Protein AF-A0ABC8V1P4-F1 (afdb_monomer_lite)

Secondary structure (DSSP, 8-state):
--GGG---SS---STT--SS---TTS-B---S-TTPPPBSSHHHHHHHH-----------PPPTT--PPPP-

Organism: NCBI:txid185542

Foldseek 3Di:
DVVVVDFAPDWADDPPTDDDDDDLVDWDWGGPDPQIATDNYPVSCCSNPHDDDDDDDDDDDDDPPDDDDDDD

Structure (mmCIF, N/CA/C/O backbone):
data_AF-A0ABC8V1P4-F1
#
_entry.id   AF-A0ABC8V1P4-F1
#
loop_
_atom_site.group_PDB
_atom_site.id
_atom_site.type_symbol
_atom_site.label_atom_id
_atom_site.label_alt_id
_atom_site.label_comp_id
_atom_site.label_asym_id
_atom_site.label_entity_id
_atom_site.label_seq_id
_atom_site.pdbx_PDB_ins_code
_atom_site.Cartn_x
_atom_site.Cartn_y
_atom_site.Cartn_z
_atom_site.occupancy
_atom_site.B_iso_or_equiv
_atom_site.auth_seq_id
_atom_site.auth_comp_id
_atom_site.auth_asym_id
_atom_site.auth_atom_id
_atom_site.pdbx_PDB_model_num
ATOM 1 N N . GLU A 1 1 ? -6.777 5.135 -24.776 1.00 66.81 1 GLU A N 1
ATOM 2 C CA . GLU A 1 1 ? -7.258 3.756 -25.018 1.00 66.81 1 GLU A CA 1
ATOM 3 C C . GLU A 1 1 ? -6.351 2.666 -24.425 1.00 66.81 1 GLU A C 1
ATOM 5 O O . GLU A 1 1 ? -6.874 1.779 -23.769 1.00 66.81 1 GLU A O 1
ATOM 10 N N . VAL A 1 2 ? -5.017 2.738 -24.578 1.00 80.25 2 VAL A N 1
ATOM 11 C CA . VAL A 1 2 ? -4.084 1.677 -24.120 1.00 80.25 2 VAL A CA 1
ATOM 12 C C . VAL A 1 2 ? -3.945 1.571 -22.591 1.00 80.25 2 VAL A C 1
ATOM 14 O O . VAL A 1 2 ? -3.990 0.467 -22.063 1.00 80.25 2 VAL A O 1
ATOM 17 N N . ILE A 1 3 ? -3.842 2.693 -21.862 1.00 92.06 3 ILE A N 1
ATOM 18 C CA . ILE A 1 3 ? -3.650 2.667 -20.393 1.00 92.06 3 ILE A CA 1
ATOM 19 C C . ILE A 1 3 ? -4.821 1.960 -19.689 1.00 92.06 3 ILE A C 1
ATOM 21 O O . ILE A 1 3 ? -4.598 1.110 -18.834 1.00 92.06 3 ILE A O 1
ATOM 25 N N . GLY A 1 4 ? -6.061 2.239 -20.107 1.00 95.44 4 GLY A N 1
ATOM 26 C CA . GLY A 1 4 ? -7.266 1.622 -19.537 1.00 95.44 4 GLY A CA 1
ATOM 27 C C . GLY A 1 4 ? -7.449 0.131 -19.853 1.00 95.44 4 GLY A C 1
ATOM 28 O O . GLY A 1 4 ? -8.343 -0.490 -19.295 1.00 95.44 4 GLY A O 1
ATOM 29 N N . LYS A 1 5 ? -6.619 -0.448 -20.732 1.00 96.50 5 LYS A N 1
ATOM 30 C CA . LYS A 1 5 ? -6.611 -1.878 -21.094 1.00 96.50 5 LYS A CA 1
ATOM 31 C C . LYS A 1 5 ? -5.336 -2.583 -20.584 1.00 96.50 5 LYS A C 1
ATOM 33 O O . LYS A 1 5 ? -4.908 -3.575 -21.164 1.00 96.50 5 LYS A O 1
ATOM 38 N N . SER A 1 6 ? -4.699 -2.054 -19.535 1.00 96.19 6 SER A N 1
ATOM 39 C CA . SER A 1 6 ? -3.442 -2.564 -18.960 1.00 96.19 6 SER A CA 1
ATOM 40 C C . SER A 1 6 ? -3.484 -2.566 -17.426 1.00 96.19 6 SER A C 1
ATOM 42 O O . SER A 1 6 ? -4.329 -1.893 -16.842 1.00 96.19 6 SER A O 1
ATOM 44 N N . VAL A 1 7 ? -2.598 -3.333 -16.773 1.00 96.62 7 VAL A N 1
ATOM 45 C CA . VAL A 1 7 ? -2.671 -3.593 -15.315 1.00 96.62 7 VAL A CA 1
ATOM 46 C C . VAL A 1 7 ? -1.343 -3.451 -14.558 1.00 96.62 7 VAL A C 1
ATOM 48 O O . VAL A 1 7 ? -1.291 -3.756 -13.371 1.00 96.62 7 VAL A O 1
ATOM 51 N N . ASN A 1 8 ? -0.251 -3.010 -15.192 1.00 97.94 8 ASN A N 1
ATOM 52 C CA . ASN A 1 8 ? 1.039 -2.893 -14.502 1.00 97.94 8 ASN A CA 1
ATOM 53 C C . ASN A 1 8 ? 0.954 -1.864 -13.360 1.00 97.94 8 ASN A C 1
ATOM 55 O O . ASN A 1 8 ? 0.630 -0.699 -13.592 1.00 97.94 8 ASN A O 1
ATOM 59 N N . GLY A 1 9 ? 1.320 -2.273 -12.140 1.00 97.25 9 GLY A N 1
ATOM 60 C CA . GLY A 1 9 ? 1.204 -1.438 -10.934 1.00 97.25 9 GLY A CA 1
ATOM 61 C C . GLY A 1 9 ? 2.141 -0.229 -10.873 1.00 97.25 9 GLY A C 1
ATOM 62 O O . GLY A 1 9 ? 2.010 0.617 -9.996 1.00 97.25 9 GLY A O 1
ATOM 63 N N . THR A 1 10 ? 3.080 -0.100 -11.810 1.00 98.31 10 THR A N 1
ATOM 64 C CA . THR A 1 10 ? 3.861 1.126 -12.019 1.00 98.31 10 THR A CA 1
ATOM 65 C C . THR A 1 10 ? 4.067 1.329 -13.514 1.00 98.31 10 THR A C 1
ATOM 67 O O . THR A 1 10 ? 4.913 0.688 -14.133 1.00 98.31 10 THR A O 1
ATOM 70 N N . THR A 1 11 ? 3.250 2.201 -14.103 1.00 97.81 11 THR A N 1
ATOM 71 C CA . THR A 1 11 ? 3.229 2.460 -15.547 1.00 97.81 11 THR A CA 1
ATOM 72 C C . THR A 1 11 ? 3.669 3.891 -15.821 1.00 97.81 11 THR A C 1
ATOM 74 O O . THR A 1 11 ? 3.023 4.839 -15.381 1.00 97.81 11 THR A O 1
ATOM 77 N N . TYR A 1 12 ? 4.751 4.056 -16.579 1.00 97.25 12 TYR A N 1
ATOM 78 C CA . TYR A 1 12 ? 5.158 5.357 -17.105 1.00 97.25 12 TYR A CA 1
ATOM 79 C C . TYR A 1 12 ? 4.514 5.576 -18.475 1.00 97.25 12 TYR A C 1
ATOM 81 O O . TYR A 1 12 ? 4.570 4.697 -19.332 1.00 97.25 12 TYR A O 1
ATOM 89 N N . ALA A 1 13 ? 3.944 6.758 -18.704 1.00 96.81 13 ALA A N 1
ATOM 90 C CA . ALA A 1 13 ? 3.323 7.130 -19.972 1.00 96.81 13 ALA A CA 1
ATOM 91 C C . ALA A 1 13 ? 3.874 8.471 -20.478 1.00 96.81 13 ALA A C 1
ATOM 93 O O . ALA A 1 13 ? 4.083 9.398 -19.698 1.00 96.81 13 ALA A O 1
ATOM 94 N N . GLY A 1 14 ? 4.112 8.567 -21.789 1.00 96.12 14 GLY A N 1
ATOM 95 C CA . GLY A 1 14 ? 4.669 9.748 -22.460 1.00 96.12 14 GLY A CA 1
ATOM 96 C C . GLY A 1 14 ? 5.907 9.427 -23.305 1.00 96.12 14 GLY A C 1
ATOM 97 O O . GLY A 1 14 ? 6.420 8.312 -23.269 1.00 96.12 14 GLY A O 1
ATOM 98 N N . LEU A 1 15 ? 6.417 10.417 -24.050 1.00 96.88 15 LEU A N 1
ATOM 99 C CA . LEU A 1 15 ? 7.553 10.241 -24.977 1.00 96.88 15 LEU A CA 1
ATOM 100 C C . LEU A 1 15 ? 8.852 9.775 -24.295 1.00 96.88 15 LEU A C 1
ATOM 102 O O . LEU A 1 15 ? 9.702 9.171 -24.936 1.00 96.88 15 LEU A O 1
ATOM 106 N N . ARG A 1 16 ? 9.009 10.060 -22.997 1.00 97.31 16 ARG A N 1
ATOM 107 C CA . ARG A 1 16 ? 10.176 9.681 -22.180 1.00 97.31 16 ARG A CA 1
ATOM 108 C C . ARG A 1 16 ? 9.842 8.599 -21.147 1.00 97.31 16 ARG A C 1
ATOM 110 O O . ARG A 1 16 ? 10.470 8.543 -20.089 1.00 97.31 16 ARG A O 1
ATOM 117 N N . ALA A 1 17 ? 8.813 7.792 -21.410 1.00 97.44 17 ALA A N 1
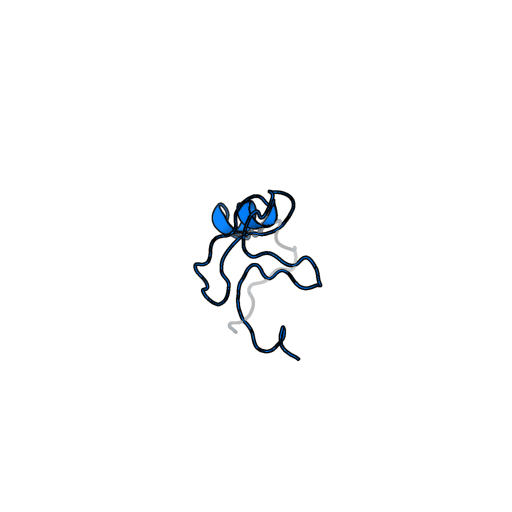ATOM 118 C CA . ALA A 1 17 ? 8.459 6.672 -20.550 1.00 97.44 17 ALA A CA 1
ATOM 119 C C . ALA A 1 17 ? 9.622 5.672 -20.440 1.00 97.44 17 ALA A C 1
ATOM 121 O O . ALA A 1 17 ? 10.408 5.493 -21.368 1.00 97.44 17 ALA A O 1
ATOM 122 N N . ARG A 1 18 ? 9.728 5.025 -19.281 1.00 98.19 18 ARG A N 1
ATOM 123 C CA . ARG A 1 18 ? 10.736 4.005 -18.967 1.00 98.19 18 ARG A CA 1
ATOM 124 C C . ARG A 1 18 ? 10.094 2.901 -18.131 1.00 98.19 18 ARG A C 1
ATOM 126 O O . ARG A 1 18 ? 8.985 3.082 -17.649 1.00 98.19 18 ARG A O 1
ATOM 133 N N . THR A 1 19 ? 10.772 1.776 -17.941 1.00 97.81 19 THR A N 1
ATOM 134 C CA . THR A 1 19 ? 10.253 0.642 -17.148 1.00 97.81 19 THR A CA 1
ATOM 135 C C . THR A 1 19 ? 11.000 0.426 -15.831 1.00 97.81 19 THR A C 1
ATOM 137 O O . THR A 1 19 ? 10.590 -0.395 -15.017 1.00 97.81 19 THR A O 1
ATOM 140 N N . THR A 1 20 ? 12.085 1.168 -15.599 1.00 97.81 20 THR A N 1
ATOM 141 C CA . THR A 1 20 ? 12.980 1.023 -14.443 1.00 97.81 20 THR A CA 1
ATOM 142 C C . THR A 1 20 ? 13.229 2.372 -13.757 1.00 97.81 20 THR A C 1
ATOM 144 O O . THR A 1 20 ? 12.907 3.436 -14.293 1.00 97.81 20 THR A O 1
ATOM 147 N N . GLY A 1 21 ? 13.821 2.345 -12.559 1.00 97.38 21 GLY A N 1
ATOM 148 C CA . GLY A 1 21 ? 14.241 3.562 -11.856 1.00 97.38 21 GLY A CA 1
ATOM 149 C C . GLY A 1 21 ? 13.073 4.382 -11.305 1.00 97.38 21 GLY A C 1
ATOM 150 O O . GLY A 1 21 ? 12.988 5.588 -11.562 1.00 97.38 21 GLY A O 1
ATOM 151 N N . ALA A 1 22 ? 12.171 3.719 -10.581 1.00 97.88 22 ALA A N 1
ATOM 152 C CA . ALA A 1 22 ? 11.195 4.372 -9.718 1.00 97.88 22 ALA A CA 1
ATOM 153 C C . ALA A 1 22 ? 11.908 4.915 -8.469 1.00 97.88 22 ALA A C 1
ATOM 155 O O . ALA A 1 22 ? 12.421 4.112 -7.689 1.00 97.88 22 ALA A O 1
ATOM 156 N N . PRO A 1 23 ? 12.008 6.244 -8.283 1.00 97.75 23 PRO A N 1
ATOM 157 C CA . PRO A 1 23 ? 12.548 6.808 -7.059 1.00 97.75 23 PRO A CA 1
AT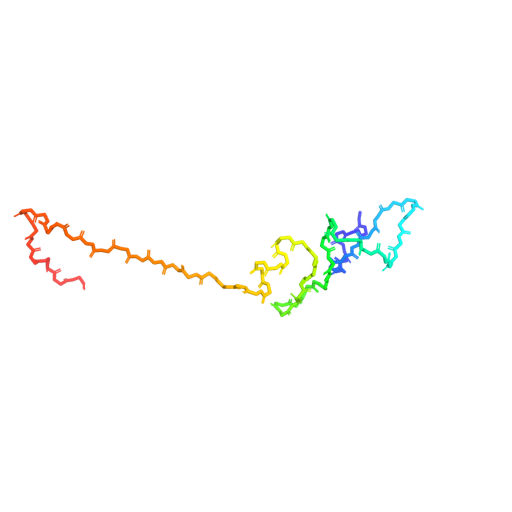OM 158 C C . PRO A 1 23 ? 11.514 6.722 -5.929 1.00 97.75 23 PRO A C 1
ATOM 160 O O . PRO A 1 23 ? 10.332 6.466 -6.142 1.00 97.75 23 PRO A O 1
ATOM 163 N N . GLN A 1 24 ? 11.959 7.004 -4.710 1.00 97.56 24 GLN A N 1
ATOM 164 C CA . GLN A 1 24 ? 11.165 6.941 -3.482 1.00 97.56 24 GLN A CA 1
ATOM 165 C C . GLN A 1 24 ? 9.974 7.911 -3.431 1.00 97.56 24 GLN A C 1
ATOM 167 O O . GLN A 1 24 ? 9.111 7.785 -2.568 1.00 97.56 24 GLN A O 1
ATOM 172 N N . ASN A 1 25 ? 9.942 8.913 -4.311 1.00 97.88 25 ASN A N 1
ATOM 173 C CA . ASN A 1 25 ? 8.918 9.955 -4.315 1.00 97.88 25 ASN A CA 1
ATOM 174 C C . ASN A 1 25 ? 7.582 9.501 -4.924 1.00 97.88 25 ASN A C 1
ATOM 176 O O . ASN A 1 25 ? 6.627 10.274 -4.908 1.00 97.88 25 ASN A O 1
ATOM 180 N N . HIS A 1 26 ? 7.504 8.290 -5.480 1.00 98.44 26 HIS A N 1
ATOM 181 C CA . HIS A 1 26 ? 6.254 7.713 -5.955 1.00 98.44 26 HIS A CA 1
ATOM 182 C C . HIS A 1 26 ? 6.192 6.205 -5.697 1.00 98.44 26 HIS A C 1
ATOM 184 O O . HIS A 1 26 ? 7.182 5.563 -5.355 1.00 98.44 26 HIS A O 1
ATOM 190 N N . TRP A 1 27 ? 4.999 5.638 -5.867 1.00 98.31 27 TRP A N 1
ATOM 191 C CA . TRP A 1 27 ? 4.749 4.211 -5.698 1.00 98.31 27 TRP A CA 1
ATOM 192 C C . TRP A 1 27 ? 5.596 3.357 -6.650 1.00 98.31 27 TRP A C 1
ATOM 194 O O . TRP A 1 27 ? 5.698 3.663 -7.841 1.00 98.31 27 TRP A O 1
ATOM 204 N N . PHE A 1 28 ? 6.133 2.254 -6.134 1.00 98.69 28 PHE A N 1
ATOM 205 C CA . PHE A 1 28 ? 6.644 1.145 -6.930 1.00 98.69 28 PHE A CA 1
ATOM 206 C C . PHE A 1 28 ? 6.104 -0.168 -6.367 1.00 98.69 28 PHE A C 1
ATOM 208 O O . PHE A 1 28 ? 6.251 -0.429 -5.174 1.00 98.69 28 PHE A O 1
ATOM 215 N N . GLY A 1 29 ? 5.488 -0.979 -7.223 1.00 98.19 29 GLY A N 1
ATOM 216 C CA . GLY A 1 29 ? 4.877 -2.250 -6.840 1.00 98.19 29 GLY A CA 1
ATOM 217 C C . GLY A 1 29 ? 3.959 -2.802 -7.936 1.00 98.19 29 GLY A C 1
AT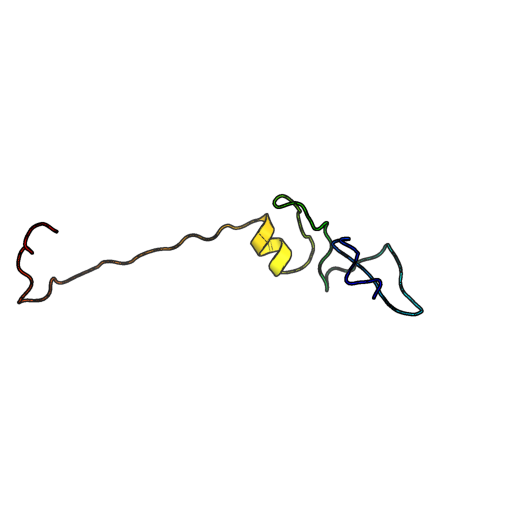OM 218 O O . GLY A 1 29 ? 3.605 -2.069 -8.866 1.00 98.19 29 GLY A O 1
ATOM 219 N N . PRO A 1 30 ? 3.581 -4.090 -7.868 1.00 98.56 30 PRO A N 1
ATOM 220 C CA . PRO A 1 30 ? 2.630 -4.692 -8.796 1.00 98.56 30 PRO A CA 1
ATOM 221 C C . PRO A 1 30 ? 1.190 -4.213 -8.528 1.00 98.56 30 PRO A C 1
ATOM 223 O O . PRO A 1 30 ? 0.912 -3.548 -7.534 1.00 98.56 30 PRO A O 1
ATOM 226 N N . ALA A 1 31 ? 0.269 -4.563 -9.425 1.00 98.50 31 ALA A N 1
ATOM 227 C CA . ALA A 1 31 ? -1.176 -4.414 -9.241 1.00 98.50 31 ALA A CA 1
ATOM 228 C C . ALA A 1 31 ? -1.887 -5.691 -9.723 1.00 98.50 31 ALA A C 1
ATOM 230 O O . ALA A 1 31 ? -1.259 -6.555 -10.332 1.00 98.50 31 ALA A O 1
ATOM 231 N N . GLY A 1 32 ? -3.182 -5.831 -9.418 1.00 97.88 32 GLY A N 1
ATOM 232 C CA . GLY A 1 32 ? -3.966 -7.031 -9.746 1.00 97.88 32 GLY A CA 1
ATOM 233 C C . GLY A 1 32 ? -3.774 -8.213 -8.786 1.00 97.88 32 GLY A C 1
ATOM 234 O O . GLY A 1 32 ? -4.333 -9.279 -9.023 1.00 97.88 32 GLY A O 1
ATOM 235 N N . ASP A 1 33 ? -3.025 -8.029 -7.696 1.00 98.19 33 ASP A N 1
ATOM 236 C CA . ASP A 1 33 ? -2.840 -9.020 -6.634 1.00 98.19 33 ASP A CA 1
ATOM 237 C C . ASP A 1 33 ? -3.101 -8.349 -5.273 1.00 98.19 33 ASP A C 1
ATOM 239 O O . ASP A 1 33 ? -2.406 -7.379 -4.953 1.00 98.19 33 ASP A O 1
ATOM 243 N N . PRO A 1 34 ? -4.059 -8.825 -4.451 1.00 98.06 34 PRO A N 1
ATOM 244 C CA . PRO A 1 34 ? -4.316 -8.266 -3.118 1.00 98.06 34 PRO A CA 1
ATOM 245 C C . PRO A 1 34 ? -3.121 -8.393 -2.157 1.00 98.06 34 PRO A C 1
ATOM 247 O O . PRO A 1 34 ? -3.118 -7.768 -1.102 1.00 98.06 34 PRO A O 1
ATOM 250 N N . ARG A 1 35 ? -2.106 -9.191 -2.508 1.00 98.19 35 ARG A N 1
ATOM 251 C CA . ARG A 1 35 ? -0.857 -9.364 -1.751 1.00 98.19 35 ARG A CA 1
ATOM 252 C C . ARG A 1 35 ? 0.267 -8.448 -2.245 1.00 98.19 35 ARG A C 1
ATOM 254 O O . ARG A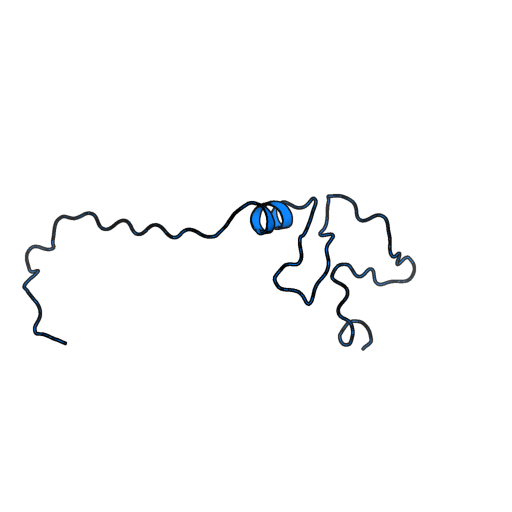 1 35 ? 1.376 -8.511 -1.721 1.00 98.19 35 ARG A O 1
ATOM 261 N N . GLY A 1 36 ? 0.023 -7.657 -3.292 1.00 98.25 36 GLY A N 1
ATOM 262 C CA . GLY A 1 36 ? 1.027 -6.798 -3.909 1.00 98.25 36 GLY A CA 1
ATOM 263 C C . GLY A 1 36 ? 1.596 -5.782 -2.919 1.00 98.25 36 GLY A C 1
ATOM 264 O O . GLY A 1 36 ? 0.862 -4.976 -2.354 1.00 98.25 36 GLY A O 1
ATOM 265 N N . ALA A 1 37 ? 2.914 -5.806 -2.728 1.00 98.50 37 ALA A N 1
ATOM 266 C CA . ALA A 1 37 ? 3.600 -4.857 -1.861 1.00 98.50 37 ALA A CA 1
ATOM 267 C C . ALA A 1 37 ? 3.997 -3.587 -2.623 1.00 98.50 37 ALA A C 1
ATOM 269 O O . ALA A 1 37 ? 4.439 -3.648 -3.772 1.00 98.50 37 ALA A O 1
ATOM 270 N N . GLY A 1 38 ? 3.900 -2.445 -1.946 1.00 98.31 38 GLY A N 1
ATOM 271 C CA . GLY A 1 38 ? 4.545 -1.204 -2.367 1.00 98.31 38 GLY A CA 1
ATOM 272 C C . GLY A 1 38 ? 5.862 -0.974 -1.634 1.00 98.31 38 GLY A C 1
ATOM 273 O O . GLY A 1 38 ? 6.112 -1.570 -0.587 1.00 98.31 38 GLY A O 1
ATOM 274 N N . ILE A 1 39 ? 6.679 -0.042 -2.123 1.00 98.62 39 ILE A N 1
ATOM 275 C CA . ILE A 1 39 ? 7.887 0.416 -1.420 1.00 98.62 39 ILE A CA 1
ATOM 276 C C . ILE A 1 39 ? 8.105 1.934 -1.561 1.00 98.62 39 ILE A C 1
ATOM 278 O O . ILE A 1 39 ? 7.613 2.565 -2.498 1.00 98.62 39 ILE A O 1
ATOM 282 N N . GLY A 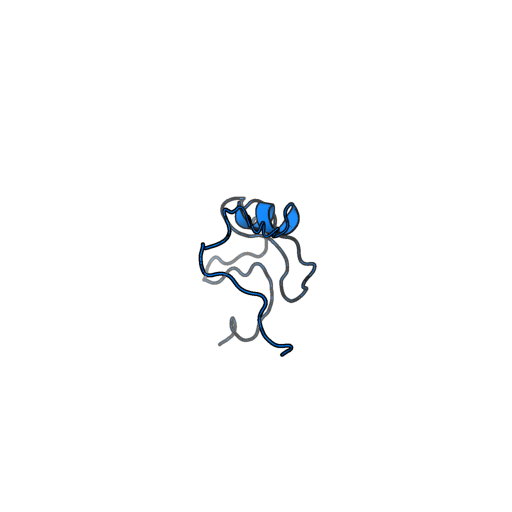1 40 ? 8.836 2.530 -0.613 1.00 98.31 40 GLY A N 1
ATOM 283 C CA . GLY A 1 40 ? 9.333 3.913 -0.658 1.00 98.31 40 GLY A CA 1
ATOM 284 C C . GLY A 1 40 ? 8.372 4.969 -0.105 1.00 98.31 40 GLY A C 1
ATOM 285 O O . GLY A 1 40 ? 8.752 5.734 0.777 1.00 98.31 40 GLY A O 1
ATOM 286 N N . THR A 1 41 ? 7.132 5.002 -0.594 1.00 98.62 41 THR A N 1
ATOM 287 C CA . THR A 1 41 ? 6.143 6.029 -0.204 1.00 98.62 41 THR A CA 1
ATOM 288 C C . THR A 1 41 ? 5.578 5.827 1.210 1.00 98.62 41 THR A C 1
ATOM 290 O O . THR A 1 41 ? 5.540 4.693 1.701 1.00 98.62 41 THR A O 1
ATOM 293 N N . PRO A 1 42 ? 5.065 6.889 1.865 1.00 98.62 42 PRO A N 1
ATOM 294 C CA . PRO A 1 42 ? 4.332 6.752 3.125 1.00 98.62 42 PRO A CA 1
ATOM 295 C C . PRO A 1 42 ? 3.153 5.774 3.028 1.00 98.62 42 PRO A C 1
ATOM 297 O O . PRO A 1 42 ? 2.903 5.013 3.960 1.00 98.62 42 PRO A O 1
ATOM 300 N N . GLU A 1 43 ? 2.445 5.759 1.899 1.00 98.62 43 GLU A N 1
ATOM 301 C CA . GLU A 1 43 ? 1.303 4.877 1.640 1.00 98.62 43 GLU A CA 1
ATOM 302 C C . GLU A 1 43 ? 1.748 3.421 1.531 1.00 98.62 43 GLU A C 1
ATOM 304 O O . GLU A 1 43 ? 1.126 2.553 2.136 1.00 98.62 43 GLU A O 1
ATOM 309 N N . ALA A 1 44 ? 2.854 3.152 0.829 1.00 98.56 44 ALA A N 1
ATOM 310 C CA . ALA A 1 44 ? 3.444 1.820 0.765 1.00 98.56 44 ALA A CA 1
ATOM 311 C C . ALA A 1 44 ? 3.837 1.301 2.154 1.00 98.56 44 ALA A C 1
ATOM 313 O O . ALA A 1 44 ? 3.561 0.150 2.475 1.00 98.56 44 ALA A O 1
ATOM 314 N N . ILE A 1 45 ? 4.431 2.150 2.998 1.00 98.69 45 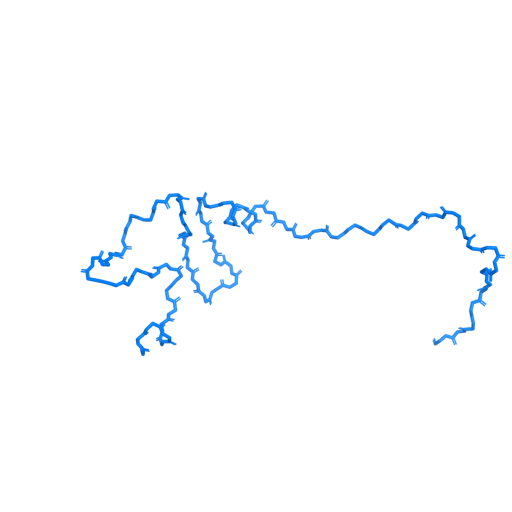ILE A N 1
ATOM 315 C CA . ILE A 1 45 ? 4.797 1.763 4.366 1.00 98.69 45 ILE A CA 1
ATOM 316 C C . ILE A 1 45 ? 3.546 1.453 5.193 1.00 98.69 45 ILE A C 1
ATOM 318 O O . ILE A 1 45 ? 3.488 0.399 5.819 1.00 98.69 45 ILE A O 1
ATOM 322 N N . LYS A 1 46 ? 2.530 2.326 5.170 1.00 98.69 46 LYS A N 1
ATOM 323 C CA . LYS A 1 46 ? 1.263 2.086 5.883 1.00 98.69 46 LYS A CA 1
ATOM 324 C C . LYS A 1 46 ? 0.583 0.805 5.396 1.00 98.69 46 LYS A C 1
ATOM 326 O O . LYS A 1 46 ? 0.138 0.015 6.218 1.00 98.69 46 LYS A O 1
ATOM 331 N N . LEU A 1 47 ? 0.526 0.579 4.085 1.00 98.56 47 LEU A N 1
ATOM 332 C CA . LEU A 1 47 ? -0.103 -0.604 3.497 1.00 98.56 47 LEU A CA 1
ATOM 333 C C . LEU A 1 47 ? 0.624 -1.901 3.875 1.00 98.56 47 LEU A C 1
ATOM 335 O O . LEU A 1 47 ? -0.025 -2.884 4.209 1.00 98.56 47 LEU A O 1
ATOM 339 N N . VAL A 1 48 ? 1.956 -1.920 3.788 1.00 98.62 48 VAL A N 1
ATOM 340 C CA . VAL A 1 48 ? 2.749 -3.151 3.945 1.00 98.62 48 VAL A CA 1
ATOM 341 C C . VAL A 1 48 ? 3.042 -3.469 5.413 1.00 98.62 48 VAL A C 1
ATOM 343 O O . VAL A 1 48 ? 3.112 -4.638 5.781 1.00 98.62 48 VAL A O 1
ATOM 346 N N . TRP A 1 49 ? 3.209 -2.448 6.256 1.00 98.56 49 TRP A N 1
ATOM 347 C CA . TRP A 1 49 ? 3.698 -2.601 7.632 1.00 98.56 49 TRP A CA 1
ATOM 348 C C . TRP A 1 49 ? 2.705 -2.162 8.705 1.00 98.56 49 TRP A C 1
ATOM 350 O O . TRP A 1 49 ? 3.062 -2.073 9.878 1.00 98.56 49 TRP A O 1
ATOM 360 N N . SER A 1 50 ? 1.457 -1.885 8.337 1.00 98.62 50 SER A N 1
ATOM 361 C CA . SER A 1 50 ? 0.393 -1.662 9.310 1.00 98.62 50 SER A CA 1
ATOM 362 C C . SER A 1 50 ? -0.899 -2.331 8.863 1.00 98.62 50 SER A C 1
ATOM 364 O O . SER A 1 50 ? -1.032 -2.794 7.733 1.00 98.62 50 SER A O 1
ATOM 366 N N . CYS A 1 51 ? -1.862 -2.386 9.769 1.00 98.44 51 CYS A N 1
ATOM 367 C CA . CYS A 1 51 ? -3.227 -2.767 9.464 1.00 98.44 51 CYS A CA 1
ATOM 368 C C . CYS A 1 51 ? -4.179 -1.785 10.140 1.00 98.44 51 CYS A C 1
ATOM 370 O O . CYS A 1 51 ? -3.825 -1.100 11.103 1.00 98.44 51 CYS A O 1
ATOM 372 N N . HIS A 1 52 ? -5.400 -1.707 9.624 1.00 98.56 52 HIS A N 1
ATOM 373 C CA . HIS A 1 52 ? -6.447 -0.957 10.290 1.00 98.56 52 HIS A CA 1
ATOM 374 C C . HIS A 1 52 ? -6.854 -1.674 11.586 1.00 98.56 52 HIS A C 1
ATOM 376 O O . HIS A 1 52 ? -7.106 -2.879 11.588 1.00 98.56 52 HIS A O 1
ATOM 382 N N . ARG A 1 53 ? -6.930 -0.916 12.681 1.00 98.19 53 ARG A N 1
ATOM 383 C CA . ARG A 1 53 ? -7.462 -1.359 13.968 1.00 98.19 53 ARG A CA 1
ATOM 384 C C . ARG A 1 53 ? -8.414 -0.289 14.477 1.00 98.19 53 ARG A C 1
ATOM 386 O O . ARG A 1 53 ? -7.962 0.773 14.896 1.00 98.19 53 ARG A O 1
ATOM 393 N N . GLU A 1 54 ? -9.701 -0.596 14.462 1.00 97.75 54 GLU A N 1
ATOM 394 C CA . GLU A 1 54 ? -10.718 0.273 15.043 1.00 97.75 54 GLU A CA 1
ATOM 395 C C . GLU A 1 54 ? -10.757 0.087 16.563 1.00 97.75 54 GLU A C 1
ATOM 397 O O . GLU A 1 54 ? -10.644 -1.036 17.067 1.00 97.75 54 GLU A O 1
ATOM 402 N N . ILE A 1 55 ? -10.891 1.188 17.300 1.00 97.25 55 ILE A N 1
ATOM 403 C CA . ILE A 1 55 ? -10.986 1.177 18.761 1.00 97.25 55 ILE A CA 1
ATOM 404 C C . ILE A 1 55 ? -12.258 1.920 19.151 1.00 97.25 55 ILE A C 1
ATOM 406 O O . ILE A 1 55 ? -12.347 3.135 18.994 1.00 97.25 55 ILE A O 1
ATOM 410 N N . ILE A 1 56 ? -13.222 1.178 19.692 1.00 97.38 56 ILE A N 1
ATOM 411 C CA . ILE A 1 56 ? -14.481 1.725 20.189 1.00 97.38 56 ILE A CA 1
ATOM 412 C C . ILE A 1 56 ? -14.327 1.979 21.686 1.00 97.38 56 ILE A C 1
ATOM 414 O O . ILE A 1 56 ? -14.147 1.047 22.470 1.00 97.38 56 ILE A O 1
ATOM 418 N N . TYR A 1 57 ? -14.388 3.251 22.067 1.00 96.75 57 TYR A N 1
ATOM 419 C CA . TYR A 1 57 ? -14.439 3.662 23.463 1.00 96.75 57 TYR A CA 1
ATOM 420 C C . TYR A 1 57 ? -15.897 3.787 23.886 1.00 96.75 57 TYR A C 1
ATOM 422 O O . TYR A 1 57 ? -16.586 4.709 23.458 1.00 96.75 57 TYR A O 1
ATOM 430 N N . ASP A 1 58 ? -16.345 2.864 24.728 1.00 94.19 58 ASP A N 1
ATOM 431 C CA . ASP A 1 58 ? -17.687 2.880 25.308 1.00 94.19 58 ASP A CA 1
ATOM 432 C C . ASP A 1 58 ? -17.568 3.052 26.824 1.00 94.19 58 ASP A C 1
ATOM 434 O O . ASP A 1 58 ? -17.561 2.094 27.600 1.00 94.19 58 ASP A O 1
ATOM 438 N N . PHE A 1 59 ? -17.320 4.297 27.234 1.00 92.44 59 PHE A N 1
ATOM 439 C CA . PHE A 1 59 ? -17.269 4.678 28.639 1.00 92.44 59 PHE A CA 1
ATOM 440 C C . PHE A 1 59 ? -18.480 5.540 28.989 1.00 92.44 59 PHE A C 1
ATOM 442 O O . PHE A 1 59 ? -18.873 6.434 28.243 1.00 92.44 59 PHE A O 1
ATOM 449 N N . GLY A 1 60 ? -19.071 5.236 30.143 1.00 91.06 60 GLY A N 1
ATOM 450 C CA . GLY A 1 60 ? -20.287 5.873 30.636 1.00 91.06 60 GLY A CA 1
ATOM 451 C C . GLY A 1 60 ? -20.088 7.277 31.234 1.00 91.06 60 GLY A C 1
ATOM 452 O O . GLY A 1 60 ? -19.043 7.906 31.040 1.00 91.06 60 GLY A O 1
ATOM 453 N N . PRO A 1 61 ? -21.078 7.770 32.010 1.00 91.00 61 PRO A N 1
ATOM 454 C CA . PRO A 1 61 ? -22.140 7.000 32.668 1.00 91.00 61 PRO A CA 1
ATOM 455 C C . PRO A 1 61 ? -23.310 6.623 31.749 1.00 91.00 61 PRO A C 1
ATOM 457 O O . PRO A 1 61 ? -23.551 7.259 30.727 1.00 91.00 61 PRO A O 1
ATOM 460 N N . LEU A 1 62 ? -24.058 5.593 32.149 1.00 93.38 62 LEU A N 1
ATOM 461 C CA . LEU A 1 62 ? -25.345 5.254 31.540 1.00 93.38 62 LEU A CA 1
ATOM 462 C C . LEU A 1 62 ? -26.292 6.470 31.578 1.00 93.38 62 LEU A C 1
ATOM 464 O O . LEU A 1 62 ? -26.362 7.141 32.614 1.00 93.38 62 LEU A O 1
ATOM 468 N N . PRO A 1 63 ? -27.040 6.754 30.494 1.00 94.25 63 PRO A N 1
ATOM 469 C CA . PRO A 1 63 ? -28.089 7.765 30.525 1.00 94.25 63 PRO A CA 1
ATOM 470 C C . PRO A 1 63 ? -29.091 7.486 31.661 1.00 94.25 63 PRO A C 1
ATOM 472 O O . PRO A 1 63 ? -29.464 6.326 31.846 1.00 94.25 63 PRO A O 1
ATOM 475 N N . PRO A 1 64 ? -29.582 8.502 32.400 1.00 94.56 64 PRO A N 1
ATOM 476 C CA . PRO A 1 64 ? -30.465 8.277 33.551 1.00 94.56 64 PRO A CA 1
ATOM 477 C C . PRO A 1 64 ? -31.790 7.577 33.218 1.00 94.56 64 PRO A C 1
ATOM 479 O O . PRO A 1 64 ? -32.407 6.994 34.100 1.00 94.56 64 PRO A O 1
ATOM 482 N N . GLN A 1 65 ? -32.237 7.663 31.964 1.00 95.56 65 GLN A N 1
ATOM 483 C CA . GLN A 1 65 ? -33.466 7.048 31.453 1.00 95.56 65 GLN A CA 1
ATOM 484 C C . GLN A 1 65 ? -33.197 5.752 30.678 1.00 95.56 65 GLN A C 1
ATOM 486 O O . GLN A 1 65 ? -34.072 5.276 29.958 1.00 95.56 65 GLN A O 1
ATOM 491 N N . TRP A 1 66 ? -31.978 5.210 30.745 1.00 96.19 66 TRP A N 1
ATOM 492 C CA . TRP A 1 66 ? -31.709 3.916 30.141 1.00 96.19 66 TRP A CA 1
ATOM 493 C C . TRP A 1 66 ? -32.456 2.830 30.919 1.00 96.19 66 TRP A C 1
ATOM 495 O O . TRP A 1 66 ? -32.237 2.637 32.114 1.00 96.19 66 TRP A O 1
ATOM 505 N N . GLU A 1 67 ? -33.323 2.115 30.214 1.00 95.56 67 GLU A N 1
ATOM 506 C CA . GLU A 1 67 ? -34.030 0.937 30.700 1.00 95.56 67 GLU A CA 1
ATOM 507 C C . GLU A 1 67 ? -33.725 -0.242 29.772 1.00 95.56 67 GLU A C 1
ATOM 509 O O . GLU A 1 67 ? -33.343 -0.059 28.612 1.00 95.56 67 GLU A O 1
ATOM 514 N N . VAL A 1 68 ? -33.886 -1.465 30.281 1.00 95.00 68 VAL A N 1
ATOM 515 C CA . VAL A 1 68 ? -33.663 -2.682 29.491 1.00 95.00 68 VAL A CA 1
ATOM 516 C C . VAL A 1 68 ? -34.664 -2.714 28.323 1.00 95.00 68 VAL A C 1
ATOM 518 O O . VAL A 1 68 ? -35.871 -2.739 28.573 1.00 95.00 68 VAL A O 1
ATOM 521 N N . PRO A 1 69 ? -34.208 -2.723 27.056 1.00 94.62 69 PRO A N 1
ATOM 522 C CA . PRO A 1 69 ? -35.109 -2.750 25.909 1.00 94.62 69 PRO A CA 1
ATOM 523 C C . PRO A 1 69 ? -35.800 -4.116 25.768 1.00 94.62 69 PRO A C 1
ATOM 525 O O . PRO A 1 69 ? -35.268 -5.146 26.187 1.00 94.62 69 PRO A O 1
ATOM 528 N N . ALA A 1 70 ? -36.982 -4.138 25.139 1.00 96.00 70 ALA A N 1
ATOM 529 C CA . ALA A 1 70 ? -37.632 -5.388 24.740 1.00 96.00 70 ALA A CA 1
ATOM 530 C C . ALA A 1 70 ? -36.744 -6.171 23.755 1.00 96.00 70 ALA A C 1
ATOM 532 O O . ALA A 1 70 ? -36.025 -5.566 22.959 1.00 96.00 70 ALA A O 1
ATOM 533 N N . SER A 1 71 ? -36.806 -7.509 23.801 1.00 92.88 71 SER A N 1
ATOM 534 C CA . SER A 1 71 ? -36.050 -8.365 22.876 1.00 92.88 71 SER A CA 1
ATOM 535 C C . SER A 1 71 ? -36.404 -8.016 21.433 1.00 92.88 71 SER A C 1
ATOM 537 O O . SER A 1 71 ? -37.580 -8.048 21.067 1.00 92.88 71 SER A O 1
ATOM 539 N N . THR A 1 72 ? -35.384 -7.704 20.637 1.00 85.50 72 THR A N 1
ATOM 540 C CA . THR A 1 72 ? -35.481 -7.498 19.185 1.00 85.50 72 THR A CA 1
ATOM 541 C C . THR A 1 72 ? -35.245 -8.787 18.424 1.00 85.50 72 THR A C 1
ATOM 543 O O . THR A 1 72 ? -34.381 -9.564 18.895 1.00 85.50 72 THR A O 1
#

Sequence (72 aa):
EVIGKSVNGTTYAGLRARTTGAPQNHWFGPAGDPRGAGIGTPEAIKLVWSCHREIIYDFGPLPPQWEVPAST

InterPro domains:
  IPR044638 Aldehyde dehydrogenase family 7 member A1-like [PTHR43521] (1-70)

pLDDT: mean 96.21, std 4.62, range [66.81, 98.69]

Radius of gyration: 23.33 Å; chains: 1; bounding box: 52×20×59 Å